Protein AF-A0A7C3ZB49-F1 (afdb_monomer_lite)

Foldseek 3Di:
DDDFKDFDPQCRLQQKDADPVLVVVCVPPVDDDDPPPCCVVPDRIDGDPRCRSRRIDGDPNNVVVVVVCVVPVD

Secondary structure (DSSP, 8-state):
---SEEE-TTTTTSSEEE-HHHHHHHHHH-SPPPTT-GGGGS-SEEE-TTTTTSSEEE-HHHHHHHHHHHHH--

Structure (mmCIF, N/CA/C/O backbone):
data_AF-A0A7C3ZB49-F1
#
_entry.id   AF-A0A7C3ZB49-F1
#
loop_
_atom_site.group_PDB
_atom_site.id
_atom_site.type_symbol
_atom_site.label_atom_id
_atom_site.label_alt_id
_atom_site.label_comp_id
_atom_site.label_asym_id
_atom_site.label_entity_id
_atom_site.label_seq_id
_atom_site.pdbx_PDB_ins_code
_atom_site.Cartn_x
_atom_site.Cartn_y
_atom_site.Cartn_z
_atom_site.occupancy
_atom_site.B_iso_or_equiv
_atom_site.auth_seq_id
_atom_site.auth_comp_id
_atom_site.auth_asym_id
_atom_site.auth_atom_id
_atom_site.pdbx_PDB_model_num
ATOM 1 N N . MET A 1 1 ? 23.922 2.236 -13.431 1.00 63.06 1 MET A N 1
ATOM 2 C CA . MET A 1 1 ? 23.026 1.066 -13.346 1.00 63.06 1 MET A CA 1
ATOM 3 C C . MET A 1 1 ? 21.616 1.617 -13.406 1.00 63.06 1 MET A C 1
ATOM 5 O O . MET A 1 1 ? 21.291 2.437 -12.559 1.00 63.06 1 MET A O 1
ATOM 9 N N . GLU A 1 2 ? 20.851 1.305 -14.450 1.00 75.31 2 GLU A N 1
ATOM 10 C CA . GLU A 1 2 ? 19.466 1.781 -14.561 1.00 75.31 2 GLU A CA 1
ATOM 11 C C . GLU A 1 2 ? 18.566 0.930 -13.660 1.00 75.31 2 GLU A C 1
ATOM 13 O O . GLU A 1 2 ? 18.662 -0.297 -13.672 1.00 75.31 2 GLU A O 1
ATOM 18 N N . LEU A 1 3 ? 17.732 1.579 -12.846 1.00 88.19 3 LEU A N 1
ATOM 19 C CA . LEU A 1 3 ? 16.806 0.898 -11.944 1.00 88.19 3 LEU A CA 1
ATOM 20 C C . LEU A 1 3 ? 15.532 0.504 -12.707 1.00 88.19 3 LEU A C 1
ATOM 22 O O . LEU A 1 3 ? 14.920 1.328 -13.392 1.00 88.19 3 LEU A O 1
ATOM 26 N N . LEU A 1 4 ? 15.126 -0.761 -12.582 1.00 94.62 4 LEU A N 1
ATOM 27 C CA . LEU A 1 4 ? 13.880 -1.277 -13.168 1.00 94.62 4 LEU A CA 1
ATOM 28 C C . LEU A 1 4 ? 12.654 -0.963 -12.309 1.00 94.62 4 LEU A C 1
ATOM 30 O O . LEU A 1 4 ? 11.543 -0.940 -12.827 1.00 94.62 4 LEU A O 1
ATOM 34 N N . ASP A 1 5 ? 12.866 -0.668 -11.030 1.00 95.62 5 ASP A N 1
ATOM 35 C CA . ASP A 1 5 ? 11.828 -0.366 -10.056 1.00 95.62 5 ASP A CA 1
ATOM 36 C C . ASP A 1 5 ? 12.225 0.850 -9.211 1.00 95.62 5 ASP A C 1
ATOM 38 O O . ASP A 1 5 ? 13.397 1.043 -8.885 1.00 95.62 5 ASP A O 1
ATOM 42 N N . ASN A 1 6 ? 11.229 1.650 -8.832 1.00 95.75 6 ASN A N 1
ATOM 43 C CA . ASN A 1 6 ? 11.354 2.713 -7.842 1.00 95.75 6 ASN A CA 1
ATOM 44 C C . ASN A 1 6 ? 10.617 2.323 -6.551 1.00 95.75 6 ASN A C 1
ATOM 46 O O . ASN A 1 6 ? 9.561 1.680 -6.622 1.00 95.75 6 ASN A O 1
ATOM 50 N N . PRO A 1 7 ? 11.101 2.760 -5.373 1.00 96.56 7 PRO A N 1
ATOM 51 C CA . PRO A 1 7 ? 10.335 2.713 -4.133 1.00 96.56 7 PRO A CA 1
ATOM 52 C C . PRO A 1 7 ? 8.922 3.267 -4.327 1.00 96.56 7 PRO A C 1
ATOM 54 O O . PRO A 1 7 ? 8.736 4.340 -4.906 1.00 96.56 7 PRO A O 1
ATOM 57 N N . CYS A 1 8 ? 7.906 2.560 -3.835 1.00 97.00 8 CYS A N 1
ATOM 58 C CA . CYS A 1 8 ? 6.543 3.068 -3.894 1.00 97.00 8 CYS A CA 1
ATOM 59 C C . CYS A 1 8 ? 6.408 4.299 -2.985 1.00 97.00 8 CYS A C 1
ATOM 61 O O . CYS A 1 8 ? 6.613 4.178 -1.774 1.00 97.00 8 CYS A O 1
ATOM 63 N N . PRO A 1 9 ? 5.986 5.465 -3.506 1.00 95.88 9 PRO A N 1
ATOM 64 C CA . PRO A 1 9 ? 5.943 6.696 -2.718 1.00 95.88 9 PRO A CA 1
ATOM 65 C C . PRO A 1 9 ? 4.879 6.656 -1.612 1.00 95.88 9 PRO A C 1
ATOM 67 O O . PRO A 1 9 ? 5.042 7.315 -0.589 1.00 95.88 9 PRO A O 1
ATOM 70 N N . ALA A 1 10 ? 3.811 5.867 -1.787 1.00 95.81 10 ALA A N 1
ATOM 71 C CA . ALA A 1 10 ? 2.754 5.726 -0.787 1.00 95.81 10 ALA A CA 1
ATOM 72 C C . ALA A 1 10 ? 3.174 4.914 0.449 1.00 95.81 10 ALA A C 1
ATOM 74 O O . ALA A 1 10 ? 2.943 5.356 1.570 1.00 95.81 10 ALA A O 1
ATOM 75 N N . CYS A 1 11 ? 3.777 3.735 0.260 1.00 96.81 11 CYS A N 1
ATOM 76 C CA . CYS A 1 11 ? 4.126 2.835 1.366 1.00 96.81 11 CYS A CA 1
ATOM 77 C C . CYS A 1 11 ? 5.606 2.851 1.752 1.00 96.81 11 CYS A C 1
ATOM 79 O O . CYS A 1 11 ? 5.969 2.170 2.702 1.00 96.81 11 CYS A O 1
ATOM 81 N N . LYS A 1 12 ? 6.466 3.572 1.017 1.00 95.31 12 LYS A N 1
ATOM 82 C CA . LYS A 1 12 ? 7.917 3.630 1.258 1.00 95.31 12 LYS A CA 1
ATOM 83 C C . LYS A 1 12 ? 8.528 2.230 1.403 1.00 95.31 12 LYS A C 1
ATOM 85 O O . LYS A 1 12 ? 9.090 1.899 2.437 1.00 95.31 12 LYS A O 1
ATOM 90 N N . GLU A 1 13 ? 8.343 1.397 0.378 1.00 96.75 13 GLU A N 1
ATOM 91 C CA . GLU A 1 13 ? 8.903 0.030 0.298 1.00 96.75 13 GLU A CA 1
ATOM 92 C C . GLU A 1 13 ? 8.240 -1.012 1.211 1.00 96.75 13 GLU A C 1
ATOM 94 O O . GLU A 1 13 ? 8.424 -2.202 0.988 1.00 96.75 13 GLU A O 1
ATOM 99 N N . ALA A 1 14 ? 7.366 -0.610 2.141 1.00 97.25 14 ALA A N 1
ATOM 100 C CA . ALA A 1 14 ? 6.710 -1.548 3.057 1.00 97.25 14 ALA A CA 1
ATOM 101 C C . ALA A 1 14 ? 5.712 -2.505 2.377 1.00 97.25 14 ALA A C 1
ATOM 103 O O . ALA A 1 14 ? 5.393 -3.558 2.916 1.00 97.25 14 ALA A O 1
ATOM 104 N N . GLY A 1 15 ? 5.145 -2.119 1.230 1.00 97.44 15 GLY A N 1
ATOM 105 C CA . GLY A 1 15 ? 4.066 -2.866 0.569 1.00 97.44 15 GLY A CA 1
ATOM 106 C C . GLY A 1 15 ? 2.699 -2.730 1.248 1.00 97.44 15 GLY A C 1
ATOM 107 O O . GLY A 1 15 ? 1.677 -3.011 0.628 1.00 97.44 15 GLY A O 1
ATOM 108 N N . VAL A 1 16 ? 2.653 -2.201 2.466 1.00 98.12 16 VAL A N 1
ATOM 109 C CA . VAL A 1 16 ? 1.440 -1.959 3.252 1.00 98.12 16 VAL A CA 1
ATOM 110 C C . VAL A 1 16 ? 1.342 -0.497 3.682 1.00 98.12 16 VAL A C 1
ATOM 112 O O . VAL A 1 16 ? 2.327 0.240 3.684 1.00 98.12 16 VAL A O 1
ATOM 115 N N . VAL A 1 17 ? 0.132 -0.052 4.001 1.00 97.25 17 VAL A N 1
ATOM 116 C CA . VAL A 1 17 ? -0.147 1.261 4.591 1.00 97.25 17 VAL A CA 1
ATOM 117 C C . VAL A 1 17 ? -1.066 1.089 5.790 1.00 97.25 17 VAL A C 1
ATOM 119 O O . VAL A 1 17 ? -1.824 0.124 5.865 1.00 97.25 17 VAL A O 1
ATOM 122 N N . GLN A 1 18 ? -1.044 2.047 6.714 1.00 95.94 18 GLN A N 1
ATOM 123 C CA . GLN A 1 18 ? -1.964 2.037 7.848 1.00 95.94 18 GLN A CA 1
ATOM 124 C C . GLN A 1 18 ? -3.418 1.994 7.360 1.00 95.94 18 GLN A C 1
ATOM 126 O O . GLN A 1 18 ? -3.808 2.756 6.469 1.00 95.94 18 GLN A O 1
ATOM 131 N N . ASN A 1 19 ? -4.227 1.122 7.960 1.00 96.50 19 ASN A N 1
ATOM 132 C CA . ASN A 1 19 ? -5.639 1.010 7.640 1.00 96.50 19 ASN A CA 1
ATOM 133 C C . ASN A 1 19 ? -6.340 2.355 7.917 1.00 96.50 19 ASN A C 1
ATOM 135 O O . ASN A 1 19 ? -6.289 2.845 9.051 1.00 96.50 19 ASN A O 1
ATOM 139 N N . PRO A 1 20 ? -7.028 2.955 6.925 1.00 94.88 20 PRO A N 1
ATOM 140 C CA . PRO A 1 20 ? -7.704 4.239 7.097 1.00 94.88 20 PRO A CA 1
ATOM 141 C C . PRO A 1 20 ? -8.717 4.256 8.245 1.00 94.88 20 PRO A C 1
ATOM 143 O O . PRO A 1 20 ? -8.890 5.288 8.890 1.00 94.88 20 PRO A O 1
ATOM 146 N N . ASN A 1 21 ? -9.362 3.121 8.527 1.00 95.12 21 ASN A N 1
ATOM 147 C CA . ASN A 1 21 ? -10.318 3.001 9.624 1.00 95.12 21 ASN A CA 1
ATOM 148 C C . ASN A 1 21 ? -9.620 3.104 10.985 1.00 95.12 21 ASN A C 1
ATOM 150 O O . ASN A 1 21 ? -10.073 3.851 11.853 1.00 95.12 21 ASN A O 1
ATOM 154 N N . TRP A 1 22 ? -8.487 2.414 11.143 1.00 94.69 22 TRP A N 1
ATOM 155 C CA . TRP A 1 22 ? -7.657 2.491 12.346 1.00 94.69 22 TRP A CA 1
ATOM 156 C C . TRP A 1 22 ? -7.058 3.880 12.526 1.00 94.69 22 TRP A C 1
ATOM 158 O O . TRP A 1 22 ? -7.172 4.462 13.603 1.00 94.69 22 TRP A O 1
ATOM 168 N N . LYS A 1 23 ? -6.517 4.459 11.450 1.00 93.81 23 LYS A N 1
ATOM 169 C CA . LYS A 1 23 ? -5.995 5.828 11.453 1.00 93.81 23 LYS A CA 1
ATOM 170 C C . LYS A 1 23 ? -7.057 6.833 11.906 1.00 93.81 23 LYS A C 1
ATOM 172 O O . LYS A 1 23 ? -6.817 7.602 12.832 1.00 93.81 23 LYS A O 1
ATOM 177 N N . LYS A 1 24 ? -8.253 6.777 11.310 1.00 94.31 24 LYS A N 1
ATOM 178 C CA . LYS A 1 24 ? -9.363 7.671 11.657 1.00 94.31 24 LYS A CA 1
ATOM 179 C C . LYS A 1 24 ? -9.818 7.492 13.106 1.00 94.31 24 LYS A C 1
ATOM 181 O O . LYS A 1 24 ? -10.181 8.476 13.743 1.00 94.31 24 LYS A O 1
ATOM 186 N N . TRP A 1 25 ? -9.824 6.269 13.638 1.00 93.25 25 TRP A N 1
ATOM 187 C CA . TRP A 1 25 ? -10.148 6.045 15.048 1.00 93.25 25 TRP A CA 1
ATOM 188 C C . TRP A 1 25 ? -9.126 6.727 15.961 1.00 93.25 25 TRP A C 1
ATOM 190 O O . TRP A 1 25 ? -9.499 7.584 16.761 1.00 93.25 25 TRP A O 1
ATOM 200 N N . PHE A 1 26 ? -7.840 6.417 15.781 1.00 90.81 26 PHE A N 1
ATOM 201 C CA . PHE A 1 26 ? -6.769 6.951 16.623 1.00 90.81 26 PHE A CA 1
ATOM 202 C C . PHE A 1 26 ? -6.632 8.475 16.546 1.00 90.81 26 PHE A C 1
ATOM 204 O O . PHE A 1 26 ? -6.324 9.104 17.557 1.00 90.81 26 PHE A O 1
ATOM 211 N N . GLU A 1 27 ? -6.897 9.084 15.388 1.00 91.88 27 GLU A N 1
ATOM 212 C CA . GLU A 1 27 ? -6.911 10.545 15.244 1.00 91.88 27 GLU A CA 1
ATOM 213 C C . GLU A 1 27 ? -8.010 11.214 16.089 1.00 91.88 27 GLU A C 1
ATOM 215 O O . GLU A 1 27 ? -7.806 12.331 16.563 1.00 91.88 27 GLU A O 1
ATOM 220 N N . ASN A 1 28 ? -9.143 10.536 16.312 1.00 90.44 28 ASN A N 1
ATOM 221 C CA . ASN A 1 28 ? -10.287 11.088 17.041 1.00 90.44 28 ASN A CA 1
ATOM 222 C C . ASN A 1 28 ? -10.274 10.766 18.542 1.00 90.44 28 ASN A C 1
ATOM 224 O O . ASN A 1 28 ? -10.550 11.649 19.350 1.00 90.44 28 ASN A O 1
ATOM 228 N N . SER A 1 29 ? -9.999 9.517 18.922 1.00 86.62 29 SER A N 1
ATOM 229 C CA . SER A 1 29 ? -10.111 9.060 20.316 1.00 86.62 29 SER A CA 1
ATOM 230 C C . SER A 1 29 ? -8.779 9.062 21.063 1.00 86.62 29 SER A C 1
ATOM 232 O O . SER A 1 29 ? -8.769 9.229 22.276 1.00 86.62 29 SER A O 1
ATOM 234 N N . ARG A 1 30 ? -7.655 8.864 20.354 1.00 81.31 30 ARG A N 1
ATOM 235 C CA . ARG A 1 30 ? -6.325 8.555 20.923 1.00 81.31 30 ARG A CA 1
ATOM 236 C C . ARG A 1 30 ? -6.304 7.366 21.901 1.00 81.31 30 ARG A C 1
ATOM 238 O O . ARG A 1 30 ? -5.306 7.164 22.587 1.00 81.31 30 ARG A O 1
ATOM 245 N N . GLU A 1 31 ? -7.361 6.561 21.925 1.00 89.19 31 GLU A N 1
ATOM 246 C CA . GLU A 1 31 ? -7.539 5.400 22.800 1.00 89.19 31 GLU A CA 1
ATOM 247 C C . GLU A 1 31 ? -7.808 4.143 21.968 1.00 89.19 31 GLU A C 1
ATOM 249 O O . GLU A 1 31 ? -8.262 4.217 20.821 1.00 89.19 31 GLU A O 1
ATOM 254 N N . LEU A 1 32 ? -7.545 2.968 22.546 1.00 88.50 32 LEU A N 1
ATOM 255 C CA . LEU A 1 32 ? -7.909 1.704 21.910 1.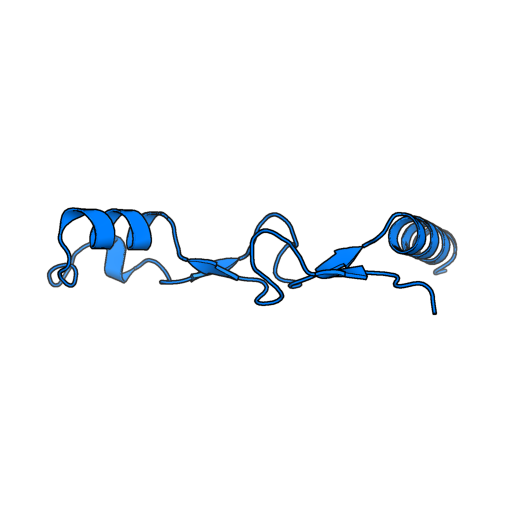00 88.50 32 LEU A CA 1
ATOM 256 C C . LEU A 1 32 ? -9.439 1.592 21.780 1.00 88.50 32 LEU A C 1
ATOM 258 O O . LEU A 1 32 ? -10.160 2.023 22.682 1.00 88.50 32 LEU A O 1
ATOM 262 N N . PRO A 1 33 ? -9.961 1.020 20.679 1.00 91.38 33 PRO A N 1
ATOM 263 C CA . PRO A 1 33 ? -11.388 0.772 20.559 1.00 91.38 33 PRO A CA 1
ATOM 264 C C . PRO A 1 33 ? -11.883 -0.128 21.697 1.00 91.38 33 PRO A C 1
ATOM 266 O O . PRO A 1 33 ? -11.192 -1.093 22.040 1.00 91.38 33 PRO A O 1
ATOM 269 N N . PRO A 1 34 ? -13.079 0.128 22.258 1.00 94.00 34 PRO A N 1
ATOM 270 C CA . PRO A 1 34 ? -13.636 -0.718 23.307 1.00 94.00 34 PRO A CA 1
ATOM 271 C C . PRO A 1 34 ? -13.811 -2.160 22.817 1.00 94.00 34 PRO A C 1
ATOM 273 O O . PRO A 1 34 ? -13.908 -2.418 21.612 1.00 94.00 34 PRO A O 1
ATOM 276 N N . GLU A 1 35 ? -13.861 -3.114 23.746 1.00 93.31 35 GLU A N 1
ATOM 277 C CA . GLU A 1 35 ? -14.116 -4.516 23.407 1.00 93.31 35 GLU A CA 1
ATOM 278 C C . GLU A 1 35 ? -15.420 -4.664 22.606 1.00 93.31 35 GLU A C 1
ATOM 280 O O . GLU A 1 35 ? -16.418 -3.989 22.860 1.00 93.31 35 GLU A O 1
ATOM 285 N N . GLY A 1 36 ? -15.398 -5.525 21.586 1.00 93.56 36 GLY A N 1
ATOM 286 C CA . GLY A 1 36 ? -16.533 -5.728 20.681 1.00 93.56 36 GLY A CA 1
ATOM 287 C C . GLY A 1 36 ? -16.706 -4.655 19.599 1.00 93.56 36 GLY A C 1
ATOM 288 O O . GLY A 1 36 ? -17.560 -4.813 18.727 1.00 93.56 36 GLY A O 1
ATOM 289 N N . HIS A 1 37 ? -15.892 -3.593 19.586 1.00 94.88 37 HIS A N 1
ATOM 290 C CA . HIS A 1 37 ? -15.894 -2.633 18.484 1.00 94.88 37 HIS A CA 1
ATOM 291 C C . HIS A 1 37 ? -15.471 -3.308 17.165 1.00 94.88 37 HIS A C 1
ATOM 293 O O . HIS A 1 37 ? -14.481 -4.037 17.118 1.00 94.88 37 HIS A O 1
ATOM 299 N N . TRP A 1 38 ? -16.186 -3.033 16.069 1.00 95.25 38 TRP A N 1
ATOM 300 C CA . TRP A 1 38 ? -15.973 -3.6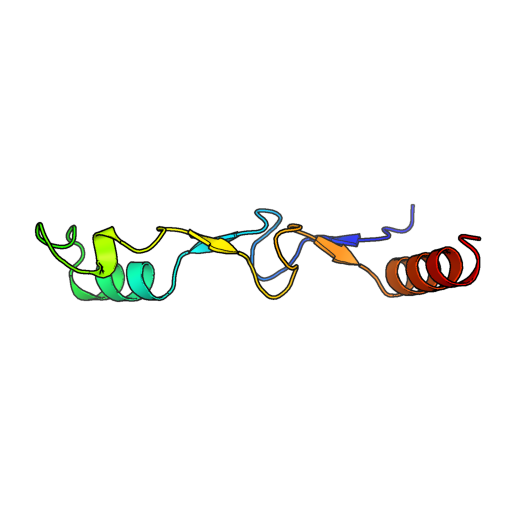76 14.759 1.00 95.25 38 TRP A CA 1
ATOM 301 C C . TRP A 1 38 ? -14.548 -3.511 14.205 1.00 95.25 38 TRP A C 1
ATOM 303 O O . TRP A 1 38 ? -14.094 -4.321 13.402 1.00 95.25 38 TRP A O 1
ATOM 313 N N . LEU A 1 39 ? -13.830 -2.478 14.649 1.00 94.75 39 LEU A N 1
ATOM 314 C CA . LEU A 1 39 ? -12.448 -2.213 14.250 1.00 94.75 39 LEU A CA 1
ATOM 315 C C . LEU A 1 39 ? -11.477 -3.324 14.679 1.00 94.75 39 LEU A C 1
ATOM 317 O O . LEU A 1 39 ? -10.515 -3.575 13.967 1.00 94.75 39 LEU A O 1
ATOM 321 N N . HIS A 1 40 ? -11.781 -4.064 15.753 1.00 93.69 40 HIS A N 1
ATOM 322 C CA . HIS A 1 40 ? -11.017 -5.257 16.155 1.00 93.69 40 HIS A CA 1
ATOM 323 C C . HIS A 1 40 ? -11.064 -6.386 15.113 1.00 93.69 40 HIS A C 1
ATOM 325 O O . HIS A 1 40 ? -10.237 -7.289 15.144 1.00 93.69 40 HIS A O 1
ATOM 331 N N . GLN A 1 41 ? -12.018 -6.346 14.176 1.00 95.31 41 GLN A N 1
ATOM 332 C CA . GLN A 1 41 ? -12.117 -7.296 13.060 1.00 95.31 41 GLN A CA 1
ATOM 333 C C . GLN A 1 41 ? -11.381 -6.802 11.805 1.00 95.31 41 GLN A C 1
ATOM 335 O O . GLN A 1 41 ? -11.399 -7.469 10.772 1.00 95.31 41 GLN A O 1
ATOM 340 N N . GLN A 1 42 ? -10.781 -5.612 11.859 1.00 95.50 42 GLN A N 1
ATOM 341 C CA . GLN A 1 42 ? -10.051 -5.006 10.754 1.00 95.50 42 GLN A CA 1
ATOM 342 C C . GLN A 1 42 ? -8.547 -5.102 11.013 1.00 95.50 42 GLN A C 1
ATOM 344 O O . GLN A 1 42 ? -8.112 -4.850 12.136 1.00 95.50 42 GLN A O 1
ATOM 349 N N . PRO A 1 43 ? -7.726 -5.386 9.991 1.00 95.44 43 PRO A N 1
ATOM 350 C CA . PRO A 1 43 ? -6.280 -5.367 10.160 1.00 95.44 43 PRO A CA 1
ATOM 351 C C . PRO A 1 43 ? -5.790 -3.930 10.387 1.00 95.44 43 PRO A C 1
ATOM 353 O O . PRO A 1 43 ? -6.342 -2.993 9.808 1.00 95.44 43 PRO A O 1
ATOM 356 N N . GLU A 1 44 ? -4.757 -3.740 11.206 1.00 92.81 44 GLU A N 1
ATOM 357 C CA . GLU A 1 44 ? -4.161 -2.416 11.467 1.00 92.81 44 GLU A CA 1
ATOM 358 C C . GLU A 1 44 ? -3.459 -1.827 10.236 1.00 92.81 44 GLU A C 1
ATOM 360 O O . GLU A 1 44 ? -3.433 -0.609 10.043 1.00 92.81 44 GLU A O 1
ATOM 365 N N . GLU A 1 45 ? -2.962 -2.695 9.357 1.00 96.62 45 GLU A N 1
ATOM 366 C CA . GLU A 1 45 ? -2.339 -2.355 8.083 1.00 96.62 45 GLU A CA 1
ATOM 367 C C . GLU A 1 45 ? -3.076 -3.044 6.933 1.00 96.62 45 GLU A C 1
ATOM 369 O O . GLU A 1 45 ? -3.609 -4.145 7.069 1.00 96.62 45 GLU A O 1
ATOM 374 N N . VAL A 1 46 ? -3.124 -2.385 5.781 1.00 97.50 46 VAL A N 1
ATOM 375 C CA . VAL A 1 46 ? -3.733 -2.904 4.553 1.00 97.50 46 VAL A CA 1
ATOM 376 C C . VAL A 1 46 ? -2.737 -2.839 3.409 1.00 97.50 46 VAL A C 1
ATOM 378 O O . VAL A 1 46 ? -1.809 -2.030 3.412 1.00 97.50 46 VAL A O 1
ATOM 381 N N . GLU A 1 47 ? -2.946 -3.681 2.403 1.00 98.00 47 GLU A N 1
ATOM 382 C CA . GLU A 1 47 ? -2.119 -3.689 1.203 1.00 98.00 47 GLU A CA 1
ATOM 383 C C . GLU A 1 47 ? -2.086 -2.303 0.541 1.00 98.00 47 GLU A C 1
ATOM 385 O O . GLU A 1 47 ? -3.115 -1.656 0.320 1.00 98.00 47 GLU A O 1
ATOM 390 N N . CYS A 1 48 ? -0.887 -1.839 0.191 1.00 97.75 48 CYS A N 1
ATOM 391 C CA . CYS A 1 48 ? -0.735 -0.610 -0.564 1.00 97.75 48 CYS A CA 1
ATOM 392 C C . CYS A 1 48 ? -1.242 -0.822 -1.992 1.00 97.75 48 CYS A C 1
ATOM 394 O O . CYS A 1 48 ? -0.601 -1.490 -2.804 1.00 97.75 48 CYS A O 1
ATOM 396 N N . LEU A 1 49 ? -2.369 -0.193 -2.326 1.00 96.25 49 LEU A N 1
ATOM 397 C CA . LEU A 1 49 ? -3.006 -0.337 -3.639 1.00 96.25 49 LEU A CA 1
ATOM 398 C C . LEU A 1 49 ? -2.142 0.177 -4.801 1.00 96.25 49 LEU A C 1
ATOM 400 O O . LEU A 1 49 ? -2.282 -0.300 -5.926 1.00 96.25 49 LEU A O 1
ATOM 404 N N . GLN A 1 50 ? -1.237 1.127 -4.544 1.00 95.38 50 GLN A N 1
ATOM 405 C CA . GLN A 1 50 ? -0.384 1.708 -5.581 1.00 95.38 50 GLN A CA 1
ATOM 406 C C . GLN A 1 50 ? 0.666 0.712 -6.091 1.00 95.38 50 GLN A C 1
ATOM 408 O O . GLN A 1 50 ? 0.835 0.565 -7.300 1.00 95.38 50 GLN A O 1
ATOM 413 N N . CYS A 1 51 ? 1.354 0.006 -5.191 1.00 96.56 51 CYS A N 1
ATOM 414 C CA . CYS A 1 51 ? 2.325 -1.025 -5.570 1.00 96.56 51 CYS A CA 1
ATOM 415 C C . CYS A 1 51 ? 1.727 -2.438 -5.613 1.00 96.56 51 CYS A C 1
ATOM 417 O O . CYS A 1 51 ? 2.377 -3.352 -6.130 1.00 96.56 51 CYS A O 1
ATOM 419 N N . LYS A 1 52 ? 0.487 -2.610 -5.136 1.00 96.19 52 LYS A N 1
ATOM 420 C CA . LYS A 1 52 ? -0.190 -3.901 -4.951 1.00 96.19 52 LYS A CA 1
ATOM 421 C C . LYS A 1 52 ? 0.62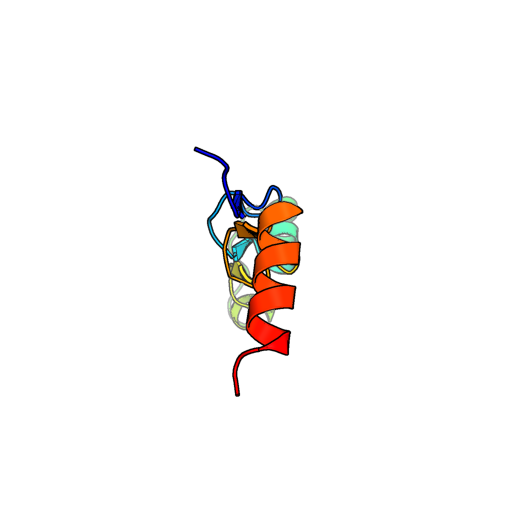8 -4.834 -4.060 1.00 96.19 52 LYS A C 1
ATOM 423 O O . LYS A 1 52 ? 1.114 -5.868 -4.513 1.00 96.19 52 LYS A O 1
ATOM 428 N N . GLY A 1 53 ? 0.939 -4.370 -2.850 1.00 96.94 53 GLY A N 1
ATOM 429 C CA . GLY A 1 53 ? 1.654 -5.175 -1.854 1.00 96.94 53 GLY A CA 1
ATOM 430 C C . GLY A 1 53 ? 3.162 -5.308 -2.069 1.00 96.94 53 GLY A C 1
ATOM 431 O O . GLY A 1 53 ? 3.863 -5.786 -1.188 1.00 96.94 53 GLY A O 1
ATOM 432 N N . ARG A 1 54 ? 3.693 -4.879 -3.221 1.00 96.38 54 ARG A N 1
ATOM 433 C CA . ARG A 1 54 ? 5.088 -5.153 -3.608 1.00 96.38 54 ARG A CA 1
ATOM 434 C C . ARG A 1 54 ? 6.128 -4.230 -2.989 1.00 96.38 54 ARG A C 1
ATOM 436 O O . ARG A 1 54 ? 7.309 -4.525 -3.082 1.00 96.38 54 ARG A O 1
ATOM 443 N N . GLY A 1 55 ? 5.726 -3.077 -2.464 1.00 97.31 55 GLY A N 1
ATOM 444 C CA . GLY A 1 55 ? 6.653 -2.054 -1.963 1.00 97.31 55 GLY A CA 1
ATOM 445 C C . GLY A 1 55 ? 7.312 -1.203 -3.053 1.00 97.31 55 GLY A C 1
ATOM 446 O O . GLY A 1 55 ? 7.703 -0.070 -2.784 1.00 97.31 55 GLY A O 1
ATOM 447 N N . TYR A 1 56 ? 7.334 -1.680 -4.297 1.00 96.75 56 TYR A N 1
ATOM 448 C CA . TYR A 1 56 ? 7.964 -1.015 -5.435 1.00 96.75 56 TYR A CA 1
ATOM 449 C C . TYR A 1 56 ? 7.003 -0.858 -6.617 1.00 96.75 56 TYR A C 1
ATOM 451 O O . TYR A 1 56 ? 6.006 -1.576 -6.740 1.00 96.75 56 TYR A O 1
ATOM 459 N N . VAL A 1 57 ? 7.308 0.101 -7.486 1.00 95.81 57 VAL A N 1
ATOM 460 C CA . VAL A 1 57 ? 6.609 0.343 -8.751 1.00 95.81 57 VAL A CA 1
ATOM 461 C C . VAL A 1 57 ? 7.616 0.336 -9.903 1.00 95.81 57 VAL A C 1
ATOM 463 O O . VAL A 1 57 ? 8.624 1.041 -9.808 1.00 95.81 57 VAL A O 1
ATOM 466 N N . PRO A 1 58 ? 7.350 -0.410 -10.992 1.00 95.75 58 PRO A N 1
ATOM 467 C CA . PRO A 1 58 ? 8.253 -0.449 -12.133 1.00 95.75 58 PRO A CA 1
ATOM 468 C C . PRO A 1 58 ? 8.473 0.932 -12.744 1.00 95.75 58 PRO A C 1
ATOM 470 O O . PRO A 1 58 ? 7.541 1.731 -12.862 1.00 95.75 58 PRO A O 1
ATOM 473 N N . THR A 1 59 ? 9.707 1.197 -13.161 1.00 95.81 59 THR A N 1
ATOM 474 C CA . THR A 1 59 ? 10.041 2.340 -14.015 1.00 95.81 59 THR A CA 1
ATOM 475 C C . THR A 1 59 ? 9.534 2.102 -15.435 1.00 95.81 59 THR A 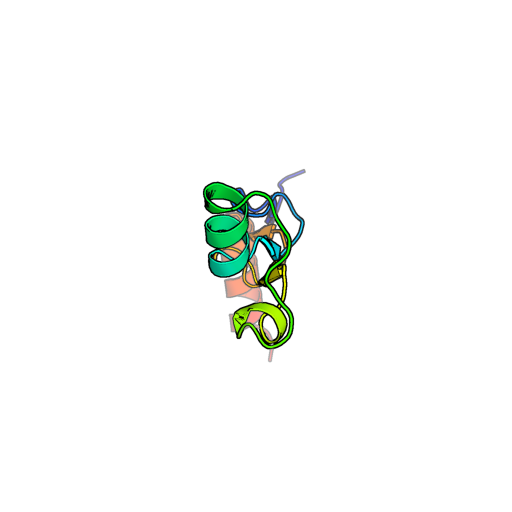C 1
ATOM 477 O O . THR A 1 59 ? 9.155 0.986 -15.791 1.00 95.81 59 THR A O 1
ATOM 480 N N . ASP A 1 60 ? 9.569 3.121 -16.296 1.00 95.31 60 ASP A N 1
ATOM 481 C CA . ASP A 1 60 ? 9.212 2.955 -17.713 1.00 95.31 60 ASP A CA 1
ATOM 482 C C . ASP A 1 60 ? 10.050 1.863 -18.396 1.00 95.31 60 ASP A C 1
ATOM 484 O O . ASP A 1 60 ? 9.537 1.086 -19.206 1.00 95.31 60 ASP A O 1
ATOM 488 N N . LEU A 1 61 ? 11.335 1.767 -18.039 1.00 95.62 61 LEU A N 1
ATOM 489 C CA . LEU A 1 61 ? 12.218 0.706 -18.513 1.00 95.62 61 LEU A CA 1
ATOM 490 C C . LEU A 1 61 ? 11.776 -0.666 -17.986 1.00 95.62 61 LEU A C 1
ATOM 492 O O . LEU A 1 61 ? 11.663 -1.610 -18.770 1.00 95.62 61 LEU A O 1
ATOM 496 N N . GLY A 1 62 ? 11.473 -0.765 -16.687 1.00 95.81 62 G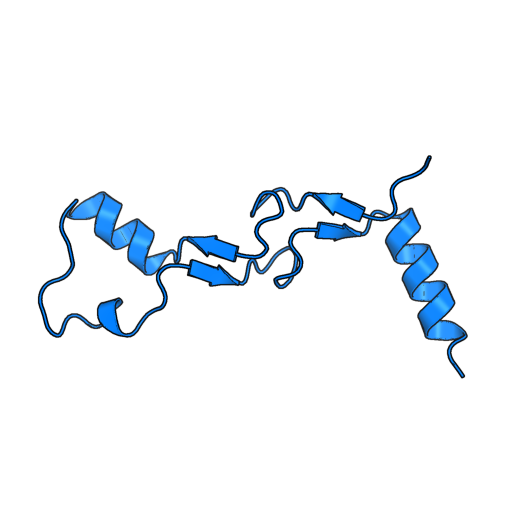LY A N 1
ATOM 497 C CA . GLY A 1 62 ? 10.933 -1.978 -16.071 1.00 95.81 62 GLY A CA 1
ATOM 498 C C . GLY A 1 62 ? 9.626 -2.434 -16.721 1.00 95.81 62 GLY A C 1
ATOM 499 O O . GLY A 1 62 ? 9.481 -3.608 -17.059 1.00 95.81 62 GLY A O 1
ATOM 500 N N . CYS A 1 63 ? 8.704 -1.508 -16.994 1.00 96.00 63 CYS A N 1
ATOM 501 C CA . CYS A 1 63 ? 7.457 -1.777 -17.709 1.00 96.00 63 CYS A CA 1
ATOM 502 C C . CYS A 1 63 ? 7.712 -2.347 -19.109 1.00 96.00 63 CYS A C 1
ATOM 504 O O . CYS A 1 63 ? 7.151 -3.386 -19.454 1.00 96.00 63 CYS A O 1
ATOM 506 N N . ARG A 1 64 ? 8.593 -1.719 -19.899 1.00 96.19 64 ARG A N 1
ATOM 507 C CA . ARG A 1 64 ? 8.940 -2.201 -21.249 1.00 96.19 64 ARG A CA 1
ATOM 508 C C . ARG A 1 64 ? 9.559 -3.594 -21.220 1.00 96.19 64 ARG A C 1
ATOM 510 O O . ARG A 1 64 ? 9.215 -4.431 -22.052 1.00 96.19 64 ARG A O 1
ATOM 517 N N . LEU A 1 65 ? 10.440 -3.859 -20.256 1.00 95.38 65 LEU A N 1
ATOM 518 C CA . LEU A 1 65 ? 11.039 -5.179 -20.083 1.00 95.38 65 LEU A CA 1
ATOM 519 C C . LEU A 1 65 ? 9.986 -6.224 -19.693 1.00 95.38 65 LEU A C 1
ATOM 521 O O . LEU A 1 65 ? 9.946 -7.299 -20.286 1.00 95.38 65 LEU A O 1
ATOM 525 N N . LEU A 1 66 ? 9.101 -5.910 -18.744 1.00 94.75 66 LEU A N 1
ATOM 526 C CA . LEU A 1 66 ? 8.004 -6.797 -18.353 1.00 94.75 66 LEU A CA 1
ATOM 527 C C . LEU A 1 66 ? 7.071 -7.098 -19.528 1.00 94.75 66 LEU A C 1
ATOM 529 O O . LEU A 1 66 ? 6.642 -8.239 -19.688 1.00 94.75 66 LEU A O 1
ATOM 533 N N . GLU A 1 67 ? 6.758 -6.104 -20.356 1.00 96.06 67 GLU A N 1
ATOM 534 C CA . GLU A 1 67 ? 5.979 -6.308 -21.577 1.00 96.06 67 GLU A CA 1
ATOM 535 C C . GLU A 1 67 ? 6.694 -7.217 -22.573 1.00 96.06 67 GLU A C 1
ATOM 537 O O . GLU A 1 67 ? 6.069 -8.133 -23.106 1.00 96.06 67 GLU A O 1
ATOM 542 N N . PHE A 1 68 ? 7.990 -6.996 -22.805 1.00 96.19 68 PHE A N 1
ATOM 543 C CA . PHE A 1 68 ? 8.795 -7.850 -23.672 1.00 96.19 68 PHE A CA 1
ATOM 544 C C . PHE A 1 68 ? 8.781 -9.301 -23.180 1.00 96.19 68 PHE A C 1
ATOM 546 O O . PHE A 1 68 ? 8.419 -10.203 -23.933 1.00 96.19 68 PHE A O 1
ATOM 553 N N . LEU A 1 69 ? 9.083 -9.523 -21.898 1.00 96.00 69 LEU A N 1
ATOM 554 C CA . LEU A 1 69 ? 9.078 -10.856 -21.301 1.00 96.00 69 LEU A CA 1
ATOM 555 C C . LEU A 1 69 ? 7.699 -11.507 -21.428 1.00 96.00 69 LEU A C 1
ATOM 557 O O . LEU A 1 69 ? 7.604 -12.620 -21.925 1.00 96.00 69 LEU A O 1
ATOM 561 N N . ARG A 1 70 ? 6.613 -10.806 -21.081 1.00 95.19 70 ARG A N 1
ATOM 562 C CA . ARG A 1 70 ? 5.244 -11.342 -21.209 1.00 95.19 70 ARG A CA 1
ATOM 563 C C . ARG A 1 70 ? 4.875 -11.745 -22.635 1.00 95.19 70 ARG A C 1
ATOM 565 O O . ARG A 1 70 ? 4.123 -12.697 -22.798 1.00 95.19 70 ARG A O 1
ATOM 572 N N . ARG A 1 71 ? 5.367 -11.032 -23.653 1.00 95.00 71 ARG A N 1
ATOM 573 C CA . ARG A 1 71 ? 5.090 -11.343 -25.068 1.00 95.00 71 ARG A CA 1
ATOM 574 C C . ARG A 1 71 ? 5.834 -12.581 -25.567 1.00 95.00 71 ARG A C 1
ATOM 576 O O . ARG A 1 71 ? 5.363 -13.211 -26.506 1.00 95.00 71 ARG A O 1
ATOM 583 N N . HIS A 1 72 ? 6.980 -12.901 -24.970 1.00 94.19 72 HIS A N 1
ATOM 584 C CA . HIS A 1 72 ? 7.897 -13.935 -25.459 1.00 94.19 72 HIS A CA 1
ATOM 585 C C . HIS A 1 72 ? 8.082 -15.116 -24.495 1.00 94.19 72 HIS A C 1
ATOM 587 O O . HIS A 1 72 ? 8.856 -16.020 -24.793 1.00 94.19 72 HIS A O 1
ATOM 593 N N . ASN A 1 73 ? 7.372 -15.132 -23.365 1.00 76.75 73 ASN A N 1
ATOM 594 C CA . ASN A 1 73 ? 7.338 -16.263 -22.441 1.00 76.75 73 ASN A CA 1
ATOM 595 C C . ASN A 1 73 ? 6.385 -17.349 -22.988 1.00 76.75 73 ASN A C 1
ATOM 597 O O . ASN A 1 73 ? 5.248 -17.465 -22.529 1.00 76.75 73 ASN A O 1
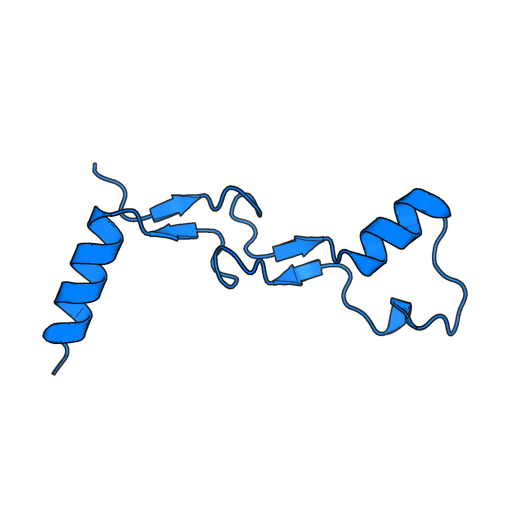ATOM 601 N N . THR A 1 74 ? 6.821 -18.058 -24.035 1.00 59.09 74 THR A N 1
ATOM 602 C CA . THR A 1 74 ? 6.207 -19.299 -24.555 1.00 59.09 74 THR A CA 1
ATOM 603 C C . THR A 1 74 ? 6.675 -20.519 -23.788 1.00 59.09 74 THR A C 1
ATOM 605 O O . THR A 1 74 ? 7.904 -20.607 -23.568 1.00 59.09 74 THR A O 1
#

Organism: NCBI:txid60893

pLDDT: mean 93.38, std 6.77, range [59.09, 98.12]

Sequence (74 aa):
MELLDNPCPACKEAGVVQNPNWKKWFENSRELPPEGHWLHQQPEEVECLQCKGRGYVPTDLGCRLLEFLRRHNT

Radius of gyration: 18.07 Å; chains: 1; bounding box: 40×30×49 Å